Protein AF-A0A968KJE2-F1 (afdb_monomer)

Secondary structure (DSSP, 8-state):
--TT------HHHHHHHHHHHHHSS---S-S----PPPSSS-HHHHHHHHHS----------SSHHHHHHHHHT-

Solvent-accessible surface area (backbone atoms only — not comparable to full-atom values): 5255 Å² total; per-residue (Å²): 132,71,89,88,65,82,79,84,73,52,72,78,57,47,50,53,49,53,50,41,59,74,70,72,47,91,74,76,90,65,99,74,85,89,80,89,72,75,89,70,81,46,72,60,57,57,45,43,67,75,72,45,93,73,90,75,84,85,88,81,71,54,95,49,69,68,41,48,53,53,50,62,73,61,110

Foldseek 3Di:
DDPPDDDPDDLVVLLVVVCCVVPVDCPDDDPDDDDDDDDAQDSNVVSCVVPPPDPDDDQDFDPDPVRVVRSVVND

Radius of gyration: 14.74 Å; Cα contacts (8 Å, |Δi|>4): 33; chains: 1; bounding box: 32×36×32 Å

pLDDT: mean 80.81, std 12.01, range [44.0, 95.0]

Mean predicted aligned error: 7.23 Å

Structure (mmCIF, N/CA/C/O backbone):
data_AF-A0A968KJE2-F1
#
_entry.id   AF-A0A968KJE2-F1
#
loop_
_atom_site.group_PDB
_atom_site.id
_atom_site.type_symbol
_atom_site.label_atom_id
_atom_site.label_alt_id
_atom_site.label_comp_id
_atom_site.label_asym_id
_atom_site.label_entity_id
_atom_site.label_seq_id
_atom_site.pdbx_PDB_ins_code
_atom_site.Cartn_x
_atom_site.Cartn_y
_atom_site.Cartn_z
_atom_site.occupancy
_atom_site.B_iso_or_equiv
_atom_site.auth_seq_id
_atom_site.auth_comp_id
_atom_site.auth_asym_id
_atom_site.auth_atom_id
_atom_site.pdbx_PDB_model_num
ATOM 1 N N . SER A 1 1 ? -10.510 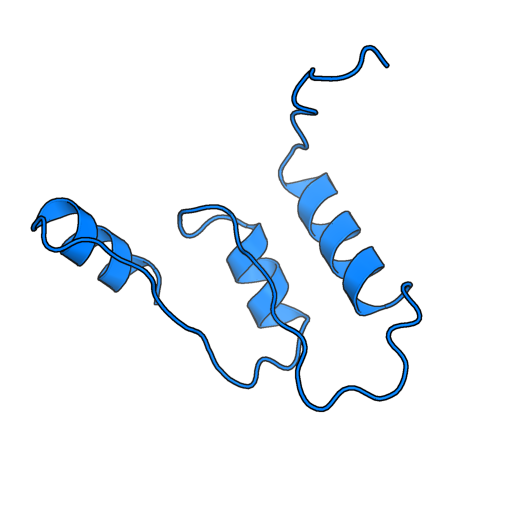25.777 -0.050 1.00 52.00 1 SER A N 1
ATOM 2 C CA . SER A 1 1 ? -9.420 25.422 -0.984 1.00 52.00 1 SER A CA 1
ATOM 3 C C . SER A 1 1 ? -9.981 25.462 -2.398 1.00 52.00 1 SER A C 1
ATOM 5 O O . SER A 1 1 ? -11.160 25.176 -2.557 1.00 52.00 1 SER A O 1
ATOM 7 N N . LYS A 1 2 ? -9.207 25.887 -3.408 1.00 44.25 2 LYS A N 1
ATOM 8 C CA . LYS A 1 2 ? -9.649 25.791 -4.812 1.00 44.25 2 LYS A CA 1
ATOM 9 C C . LYS A 1 2 ? -9.646 24.317 -5.226 1.00 44.25 2 LYS A C 1
ATOM 11 O O . LYS A 1 2 ? -8.672 23.621 -4.937 1.00 44.25 2 LYS A O 1
ATOM 16 N N . GLU A 1 3 ? -10.714 23.864 -5.872 1.00 44.00 3 GLU A N 1
ATOM 17 C CA . GLU A 1 3 ? -10.799 22.527 -6.466 1.00 44.00 3 GLU A CA 1
ATOM 18 C C . GLU A 1 3 ? -9.610 22.299 -7.416 1.00 44.00 3 GLU A C 1
ATOM 20 O O . GLU A 1 3 ? -9.250 23.178 -8.199 1.00 44.00 3 GLU A O 1
ATOM 25 N N . GLY A 1 4 ? -8.955 21.141 -7.299 1.00 60.22 4 GLY A N 1
ATOM 26 C CA . GLY A 1 4 ? -7.874 20.721 -8.197 1.00 60.22 4 GLY A CA 1
ATOM 27 C C . GLY A 1 4 ? -6.442 21.076 -7.779 1.00 60.22 4 GLY A C 1
ATOM 28 O O . GLY A 1 4 ? -5.515 20.717 -8.501 1.00 60.22 4 GLY A O 1
ATOM 29 N N . GLN A 1 5 ? -6.207 21.731 -6.635 1.00 62.03 5 GLN A N 1
ATOM 30 C CA . GLN A 1 5 ? -4.837 21.843 -6.117 1.00 62.03 5 GLN A CA 1
ATOM 31 C C . GLN A 1 5 ? -4.441 20.563 -5.367 1.00 62.03 5 GLN A C 1
ATOM 33 O O . GLN A 1 5 ? -5.117 20.215 -4.395 1.00 62.03 5 GLN A O 1
ATOM 38 N N . PRO A 1 6 ? -3.354 19.873 -5.769 1.00 53.47 6 PRO A N 1
ATOM 39 C CA . PRO A 1 6 ? -2.871 18.720 -5.032 1.00 53.47 6 PRO A CA 1
ATOM 40 C C . PRO A 1 6 ? -2.429 19.176 -3.646 1.00 53.47 6 PRO A C 1
ATOM 42 O O . PRO A 1 6 ? -1.518 19.995 -3.496 1.00 53.47 6 PRO A O 1
ATOM 45 N N . LEU A 1 7 ? -3.093 18.651 -2.618 1.00 68.50 7 LEU A N 1
ATOM 46 C CA . LEU A 1 7 ? -2.646 18.835 -1.250 1.00 68.50 7 LEU A CA 1
ATOM 47 C C . LEU A 1 7 ? -1.356 18.021 -1.094 1.00 68.50 7 LEU A C 1
ATOM 49 O O . LEU A 1 7 ? -1.393 16.794 -1.047 1.00 68.50 7 LEU A O 1
ATOM 53 N N . MET A 1 8 ? -0.204 18.691 -1.048 1.00 60.62 8 MET A N 1
ATOM 54 C CA . MET A 1 8 ? 1.060 18.029 -0.720 1.00 60.62 8 MET A CA 1
ATOM 55 C C . MET A 1 8 ? 1.060 17.661 0.767 1.00 60.62 8 MET A C 1
ATOM 57 O O . MET A 1 8 ? 1.521 18.417 1.623 1.00 60.62 8 MET A O 1
ATOM 61 N N . LEU A 1 9 ? 0.503 16.494 1.080 1.00 62.47 9 LEU A N 1
ATOM 62 C CA . LEU A 1 9 ? 0.553 15.910 2.413 1.00 62.47 9 LEU A CA 1
ATOM 63 C C . LEU A 1 9 ? 1.980 15.412 2.678 1.00 62.47 9 LEU A C 1
ATOM 65 O O . LEU A 1 9 ? 2.515 14.591 1.939 1.00 62.47 9 LEU A O 1
ATOM 69 N N . ARG A 1 10 ? 2.623 15.938 3.726 1.00 69.25 10 ARG A N 1
ATOM 70 C CA . ARG A 1 10 ? 3.963 15.494 4.146 1.00 69.25 10 ARG A CA 1
ATOM 71 C C . ARG A 1 10 ? 3.880 14.122 4.831 1.00 69.25 10 ARG A C 1
ATOM 73 O O . ARG A 1 10 ? 2.896 13.853 5.517 1.00 69.25 10 ARG A O 1
ATOM 80 N N . GLY A 1 11 ? 4.938 13.312 4.715 1.00 67.38 11 GLY A N 1
ATOM 81 C CA . GLY A 1 11 ? 5.018 11.924 5.215 1.00 67.38 11 GLY A CA 1
ATOM 82 C C . GLY A 1 11 ? 4.394 11.663 6.599 1.00 67.38 11 GLY A C 1
ATOM 83 O O . GLY A 1 11 ? 3.528 10.794 6.698 1.00 67.38 11 GLY A O 1
ATOM 84 N N . PRO A 1 12 ? 4.699 12.460 7.647 1.00 64.69 12 PRO A N 1
ATOM 85 C CA . PRO A 1 12 ? 4.129 12.256 8.984 1.00 64.69 12 PRO A CA 1
ATOM 86 C C . PRO A 1 12 ? 2.603 12.417 9.060 1.00 64.69 12 PRO A C 1
ATOM 88 O O . PRO A 1 12 ? 1.951 11.741 9.851 1.00 64.69 12 PRO A O 1
ATOM 91 N N . MET A 1 13 ? 2.013 13.290 8.236 1.00 72.56 13 MET A N 1
ATOM 92 C CA . MET A 1 13 ? 0.554 13.459 8.190 1.00 72.56 13 MET A CA 1
ATOM 93 C C . MET A 1 13 ? -0.125 12.285 7.483 1.00 72.56 13 MET A C 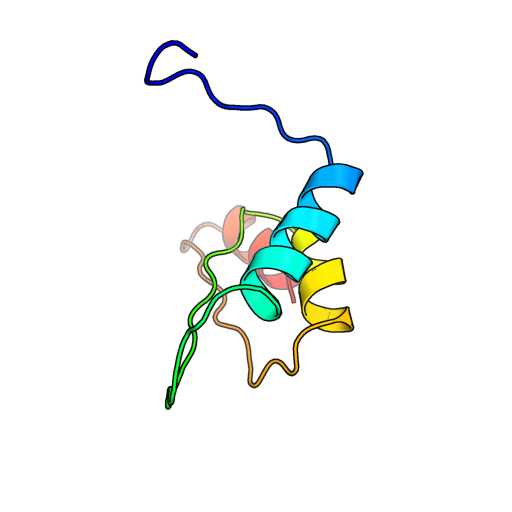1
ATOM 95 O O . MET A 1 13 ? -1.255 11.933 7.809 1.00 72.56 13 MET A O 1
ATOM 99 N N . LEU A 1 14 ? 0.576 11.656 6.541 1.00 75.81 14 LEU A N 1
ATO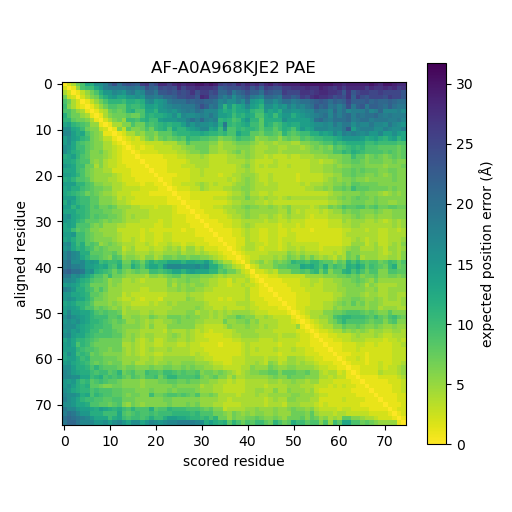M 100 C CA . LEU A 1 14 ? 0.046 10.575 5.722 1.00 75.81 14 LEU A CA 1
ATOM 101 C C . LEU A 1 14 ? -0.208 9.313 6.560 1.00 75.81 14 LEU A C 1
ATOM 103 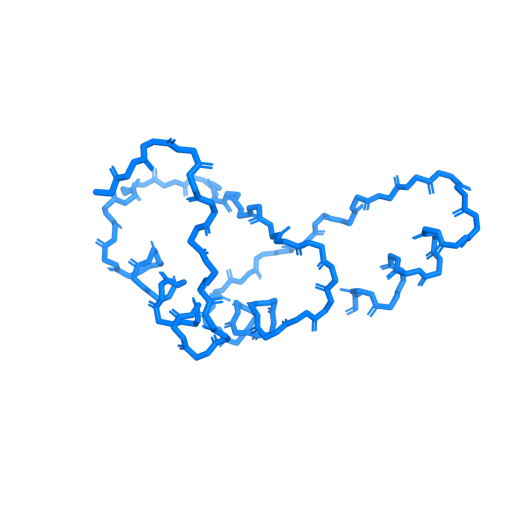O O . LEU A 1 14 ? -1.270 8.710 6.448 1.00 75.81 14 LEU A O 1
ATOM 107 N N . GLY A 1 15 ? 0.699 8.981 7.486 1.00 77.44 15 GLY A N 1
ATOM 108 C CA . GLY A 1 15 ? 0.497 7.877 8.432 1.00 77.44 15 GLY A CA 1
ATOM 109 C C . GLY A 1 15 ? -0.706 8.080 9.365 1.00 77.44 15 GLY A C 1
ATOM 110 O O . GLY A 1 15 ? -1.444 7.133 9.640 1.00 77.44 15 GLY A O 1
ATOM 111 N N . GLY A 1 16 ? -0.948 9.321 9.805 1.00 80.50 16 GLY A N 1
ATOM 112 C CA . GLY A 1 16 ? -2.129 9.674 10.603 1.00 80.50 16 GLY A CA 1
ATOM 113 C C . GLY A 1 16 ? -3.436 9.516 9.821 1.00 80.50 16 GLY A C 1
ATOM 114 O O . GLY A 1 16 ? -4.408 8.978 10.344 1.00 80.50 16 GLY A O 1
ATOM 115 N N . ILE A 1 17 ? -3.436 9.907 8.546 1.00 81.75 17 ILE A N 1
ATOM 116 C CA . ILE A 1 17 ? -4.589 9.747 7.651 1.00 81.75 17 ILE A CA 1
ATOM 117 C C . ILE A 1 17 ? -4.899 8.266 7.405 1.00 81.75 17 ILE A C 1
ATOM 119 O O . ILE A 1 17 ? -6.058 7.873 7.485 1.00 81.75 17 ILE A O 1
ATOM 123 N N . ILE A 1 18 ? -3.885 7.423 7.176 1.00 83.44 18 ILE A N 1
ATOM 124 C CA . ILE A 1 18 ? -4.078 5.968 7.027 1.00 83.44 18 ILE A CA 1
ATOM 125 C C . ILE A 1 18 ? -4.729 5.386 8.284 1.00 83.44 18 ILE A C 1
ATOM 127 O O . ILE A 1 18 ? -5.691 4.630 8.186 1.00 83.44 18 ILE A O 1
ATOM 131 N N . GLN A 1 19 ? -4.250 5.767 9.472 1.00 83.44 19 GLN A N 1
ATOM 132 C CA . GLN A 1 19 ? -4.852 5.315 10.725 1.00 83.44 19 GLN A CA 1
ATOM 133 C C . GLN A 1 19 ? -6.312 5.765 10.845 1.00 83.44 19 GLN A C 1
ATOM 135 O O . GLN A 1 19 ? -7.161 4.970 11.239 1.00 83.44 19 GLN A O 1
ATOM 140 N N . GLN A 1 20 ? -6.615 7.009 10.470 1.00 87.19 20 GLN A N 1
ATOM 141 C CA . GLN A 1 20 ? -7.983 7.511 10.461 1.00 87.19 20 GLN A CA 1
ATOM 142 C C . GLN A 1 20 ? -8.876 6.710 9.502 1.00 87.19 20 GLN A C 1
ATOM 144 O O . GLN A 1 20 ? -9.988 6.363 9.880 1.00 87.19 20 GLN A O 1
ATOM 149 N N . PHE A 1 21 ? -8.397 6.358 8.307 1.00 88.56 21 PHE A N 1
ATOM 150 C CA . PHE A 1 21 ? -9.156 5.514 7.379 1.00 88.56 21 PHE A CA 1
ATOM 151 C C . PHE A 1 21 ? -9.386 4.098 7.911 1.00 88.56 21 PHE A C 1
ATOM 153 O O . PHE A 1 21 ? -10.466 3.551 7.721 1.00 88.56 21 PHE A O 1
ATOM 160 N N . LEU A 1 22 ? -8.401 3.505 8.584 1.00 86.81 22 LEU A N 1
ATOM 161 C CA . LEU A 1 22 ? -8.515 2.141 9.106 1.00 86.81 22 LEU A CA 1
ATOM 162 C C . LEU A 1 22 ? -9.364 2.045 10.379 1.00 86.81 22 LEU A C 1
ATOM 164 O O . LEU A 1 22 ? -9.971 1.007 10.612 1.00 86.81 22 LEU A O 1
ATOM 168 N N . GLN A 1 23 ? -9.372 3.083 11.222 1.00 86.94 23 GLN A N 1
ATOM 169 C CA . GLN A 1 23 ? -9.976 3.015 12.561 1.00 86.94 23 GLN A CA 1
ATOM 170 C C . GLN A 1 23 ? -11.211 3.900 12.739 1.00 86.94 23 GLN A C 1
ATOM 172 O O . GLN A 1 23 ? -12.064 3.581 13.560 1.00 86.94 23 GLN A O 1
ATOM 177 N N . ASN A 1 24 ? -11.310 5.005 11.997 1.00 90.19 24 ASN A N 1
ATOM 178 C CA . ASN A 1 24 ? -12.321 6.045 12.221 1.00 90.19 24 ASN A CA 1
ATOM 179 C C . ASN A 1 24 ? -13.311 6.167 11.052 1.00 90.19 24 ASN A C 1
ATOM 181 O O . ASN A 1 24 ? -14.007 7.177 10.940 1.00 90.19 24 ASN A O 1
ATOM 185 N N . VAL A 1 25 ? -13.352 5.168 10.169 1.00 92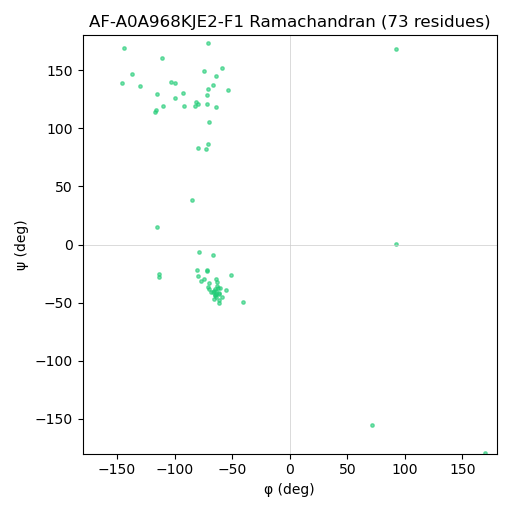.62 25 VAL A N 1
ATOM 186 C CA . VAL A 1 25 ? -14.344 5.050 9.098 1.00 92.62 25 VAL A CA 1
ATOM 187 C C . VAL A 1 25 ? -15.189 3.812 9.364 1.00 92.62 25 VAL A C 1
ATOM 189 O O . VAL A 1 25 ? -14.663 2.725 9.595 1.00 92.62 25 VAL A O 1
ATOM 192 N N . GLU A 1 26 ? -16.508 3.982 9.326 1.00 93.62 26 GLU A N 1
ATOM 193 C CA . GLU A 1 26 ? -17.468 2.891 9.480 1.00 93.62 26 GLU A CA 1
ATOM 194 C C . GLU A 1 26 ? -17.604 2.123 8.160 1.00 93.62 26 GLU A C 1
ATOM 196 O O . GLU A 1 26 ? -18.494 2.380 7.354 1.00 93.62 26 GLU A O 1
ATOM 201 N N . TRP A 1 27 ? -16.686 1.185 7.926 1.00 92.06 27 TRP A N 1
ATOM 202 C CA . TRP A 1 27 ? -16.712 0.311 6.749 1.00 92.06 27 TRP A CA 1
ATOM 203 C C . TRP A 1 27 ? -17.828 -0.744 6.796 1.00 92.06 27 TRP A C 1
ATOM 205 O O . TRP A 1 27 ? -18.252 -1.229 5.749 1.00 92.06 27 TRP A O 1
ATOM 215 N N . GLY A 1 28 ? -18.311 -1.081 7.997 1.00 92.44 28 GLY A N 1
ATOM 216 C CA . GLY A 1 28 ? -19.265 -2.168 8.216 1.00 92.44 28 GLY A CA 1
ATOM 217 C C . GLY A 1 28 ? -18.634 -3.550 8.027 1.00 92.44 28 GLY A C 1
ATOM 218 O O . GLY A 1 28 ? -17.426 -3.723 8.185 1.00 92.44 28 GLY A O 1
ATOM 219 N N . GLU A 1 29 ? -19.466 -4.533 7.696 1.00 94.50 29 GLU A N 1
ATOM 220 C CA . GLU A 1 29 ? -19.016 -5.885 7.358 1.00 94.50 29 GLU A CA 1
ATOM 221 C C . GLU A 1 29 ? -18.511 -5.905 5.911 1.00 94.50 29 GLU A C 1
ATOM 223 O O . GLU A 1 29 ? -19.256 -5.586 4.982 1.00 94.50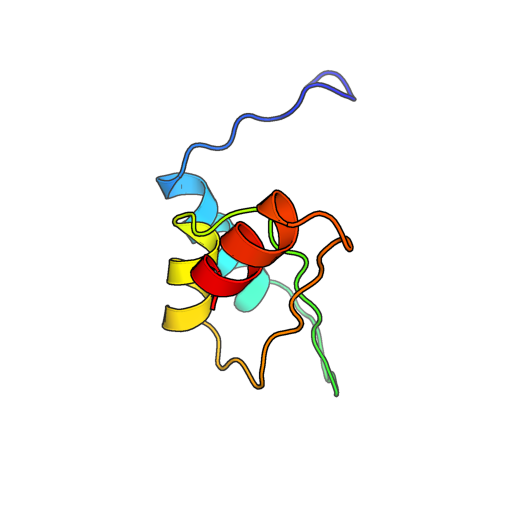 29 GLU A O 1
ATOM 228 N N . LEU A 1 30 ? -17.247 -6.282 5.719 1.00 92.19 30 LEU A N 1
ATOM 229 C CA . LEU A 1 30 ? -16.620 -6.400 4.406 1.00 92.19 30 LEU A CA 1
ATOM 230 C C . LEU A 1 30 ? -15.925 -7.752 4.281 1.00 92.19 30 LEU A C 1
ATOM 232 O O . LEU A 1 30 ? -15.159 -8.138 5.161 1.00 92.19 30 LEU A O 1
ATOM 236 N N . ASP A 1 31 ? -16.099 -8.408 3.134 1.00 92.88 31 ASP A N 1
ATOM 237 C CA . ASP A 1 31 ? -15.263 -9.555 2.762 1.00 92.88 31 ASP A CA 1
ATOM 238 C C . ASP A 1 31 ? -13.837 -9.102 2.404 1.00 92.88 31 ASP A C 1
ATOM 240 O O . ASP A 1 31 ? -12.855 -9.776 2.714 1.00 92.88 31 ASP A O 1
ATOM 244 N N . TYR A 1 32 ? -13.722 -7.935 1.752 1.00 91.75 32 TYR A N 1
ATOM 245 C CA . TYR A 1 32 ? -12.458 -7.370 1.286 1.00 91.75 32 TYR A CA 1
ATOM 246 C C . TYR A 1 32 ? -12.448 -5.841 1.374 1.00 91.75 32 TYR A C 1
ATOM 248 O O . TYR A 1 32 ? -13.403 -5.175 0.979 1.00 91.75 32 TYR A O 1
ATOM 256 N N . LEU A 1 33 ? -11.311 -5.287 1.802 1.00 91.38 33 LEU A N 1
ATOM 257 C CA . LEU A 1 33 ? -10.993 -3.862 1.717 1.00 91.38 33 LEU A CA 1
ATOM 258 C C . LEU A 1 33 ? -9.768 -3.684 0.814 1.00 91.38 33 LEU A C 1
ATOM 260 O O . LEU A 1 33 ? -8.672 -4.133 1.150 1.00 91.38 33 LEU A O 1
ATOM 264 N N . ILE A 1 34 ? -9.956 -3.040 -0.339 1.00 91.19 34 ILE A N 1
ATOM 265 C CA . ILE A 1 34 ? -8.874 -2.747 -1.286 1.00 91.19 34 ILE A CA 1
ATOM 266 C C . ILE A 1 34 ? -8.313 -1.363 -0.974 1.00 91.19 34 ILE A C 1
ATOM 268 O O . ILE A 1 34 ? -9.061 -0.393 -0.865 1.00 91.19 34 ILE A O 1
ATOM 272 N N . ILE A 1 35 ? -6.990 -1.274 -0.861 1.00 88.06 35 ILE A N 1
ATOM 273 C CA . ILE A 1 35 ? -6.279 -0.026 -0.589 1.00 88.06 35 ILE A CA 1
ATOM 274 C C . ILE A 1 35 ? -5.392 0.281 -1.790 1.00 88.06 35 ILE A C 1
ATOM 276 O O . ILE A 1 35 ? -4.470 -0.478 -2.086 1.00 88.06 35 ILE A O 1
ATOM 280 N N . ASP A 1 36 ? -5.678 1.391 -2.469 1.00 87.44 36 ASP A N 1
ATOM 281 C CA . ASP A 1 36 ? -4.828 1.899 -3.542 1.00 87.44 36 ASP A CA 1
ATOM 282 C C . ASP A 1 36 ? -3.672 2.702 -2.942 1.00 87.44 36 ASP A C 1
ATOM 284 O O . ASP A 1 36 ? -3.868 3.680 -2.213 1.00 87.44 36 ASP A O 1
ATOM 288 N N . LEU A 1 37 ? -2.454 2.239 -3.201 1.00 82.38 37 LEU A N 1
ATOM 289 C CA . LEU A 1 37 ? -1.239 2.810 -2.644 1.00 82.38 37 LEU A CA 1
ATOM 290 C C . LEU A 1 37 ? -0.579 3.721 -3.683 1.00 82.38 37 LEU A C 1
ATOM 292 O O . LEU A 1 37 ? -0.481 3.341 -4.850 1.00 82.38 37 LEU A O 1
ATOM 296 N N . PRO A 1 38 ? -0.046 4.893 -3.283 1.00 77.44 38 PRO A N 1
ATOM 297 C CA . PRO A 1 38 ? 0.799 5.671 -4.178 1.00 77.44 38 PRO A CA 1
ATOM 298 C C . PRO A 1 38 ? 2.018 4.834 -4.615 1.00 77.44 38 PRO A C 1
ATOM 300 O O . PRO A 1 38 ? 2.463 3.956 -3.866 1.00 77.44 38 PRO A O 1
ATOM 303 N N . PRO A 1 39 ? 2.583 5.096 -5.807 1.00 75.94 39 PRO A N 1
ATOM 304 C CA . PRO A 1 39 ? 3.700 4.316 -6.327 1.00 75.94 39 PRO A CA 1
ATOM 305 C C . PRO A 1 39 ? 4.961 4.460 -5.459 1.00 75.94 39 PRO A C 1
ATOM 307 O O . PRO A 1 39 ? 5.266 5.543 -4.957 1.00 75.94 39 PRO A O 1
ATOM 310 N N . GLY A 1 40 ? 5.735 3.373 -5.358 1.00 72.38 40 GLY A N 1
ATOM 311 C CA . GLY A 1 40 ? 7.020 3.317 -4.649 1.00 72.38 40 GLY A CA 1
ATOM 312 C C . GLY A 1 40 ? 6.931 2.884 -3.179 1.00 72.38 40 GLY A C 1
ATOM 313 O O . GLY A 1 40 ? 5.861 2.855 -2.588 1.00 72.38 40 GLY A O 1
ATOM 314 N N . THR A 1 41 ? 8.079 2.582 -2.569 1.00 65.50 41 THR A N 1
ATOM 315 C CA . THR A 1 41 ? 8.221 2.006 -1.212 1.00 65.50 41 THR A CA 1
ATOM 316 C C . THR A 1 41 ? 8.215 3.044 -0.087 1.00 65.50 41 THR A C 1
ATOM 318 O O . THR A 1 41 ? 9.017 2.980 0.845 1.00 65.50 41 THR A O 1
ATOM 321 N N . GLY A 1 42 ? 7.378 4.073 -0.210 1.00 72.06 42 GLY A N 1
ATOM 322 C CA . GLY A 1 42 ? 7.356 5.183 0.744 1.00 72.06 42 GLY A CA 1
ATOM 323 C C . GLY A 1 42 ? 6.783 4.808 2.116 1.00 72.06 42 GLY A C 1
ATOM 324 O O . GLY A 1 42 ? 6.198 3.740 2.304 1.00 72.06 42 GLY A O 1
ATOM 325 N N . ASP A 1 43 ? 6.865 5.750 3.059 1.00 75.06 43 ASP A N 1
ATOM 326 C CA . ASP A 1 43 ? 6.398 5.608 4.450 1.00 75.06 43 ASP A CA 1
ATOM 327 C C . ASP A 1 43 ? 4.947 5.106 4.584 1.00 75.06 43 ASP A C 1
ATOM 329 O O . ASP A 1 43 ? 4.599 4.478 5.582 1.00 75.06 43 ASP A O 1
ATOM 333 N N . VAL A 1 44 ? 4.093 5.354 3.582 1.00 78.75 44 VAL A N 1
ATOM 334 C CA . VAL A 1 44 ? 2.698 4.874 3.520 1.00 78.75 44 VAL A CA 1
ATOM 335 C C . VAL A 1 44 ? 2.637 3.359 3.508 1.00 78.75 44 VAL A C 1
ATOM 337 O O . VAL A 1 44 ? 1.897 2.778 4.297 1.00 78.75 44 VAL A O 1
ATOM 340 N N . GLN A 1 45 ? 3.408 2.725 2.621 1.00 78.75 45 GLN A N 1
ATOM 341 C CA . GLN A 1 45 ? 3.385 1.277 2.456 1.00 78.75 45 GLN A CA 1
ATOM 342 C C . GLN A 1 45 ? 3.897 0.600 3.730 1.00 78.75 45 GLN A C 1
ATOM 344 O O . GLN A 1 45 ? 3.253 -0.312 4.240 1.00 78.75 45 GLN A O 1
ATOM 349 N N . LEU A 1 46 ? 4.986 1.12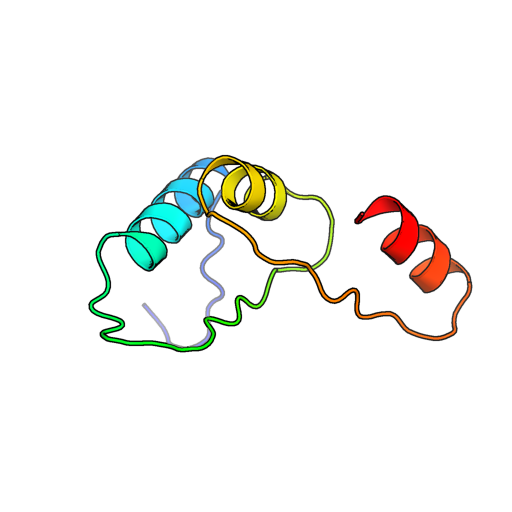1 4.308 1.00 79.88 46 LEU A N 1
ATOM 350 C CA . LEU A 1 46 ? 5.537 0.636 5.575 1.00 79.88 46 LEU A CA 1
ATOM 351 C C . LEU A 1 46 ? 4.575 0.840 6.756 1.00 79.88 46 LEU A C 1
ATOM 353 O O . LEU A 1 46 ? 4.399 -0.044 7.588 1.00 79.88 46 LEU A O 1
ATOM 357 N N . THR A 1 47 ? 3.928 2.003 6.839 1.00 80.25 47 THR A N 1
ATOM 358 C CA . THR A 1 47 ? 2.943 2.270 7.895 1.00 80.25 47 THR A CA 1
ATOM 359 C C . THR A 1 47 ? 1.743 1.336 7.764 1.00 80.25 47 THR A C 1
ATOM 361 O O . THR A 1 47 ? 1.242 0.843 8.774 1.00 80.25 47 THR A O 1
ATOM 364 N N . LEU A 1 48 ? 1.287 1.071 6.536 1.00 83.75 48 LEU A N 1
ATOM 365 C CA . LEU A 1 48 ? 0.164 0.177 6.286 1.00 83.75 48 LEU A CA 1
ATOM 366 C C . LEU A 1 48 ? 0.499 -1.266 6.681 1.00 83.75 48 LEU A C 1
ATOM 368 O O . LEU A 1 48 ? -0.284 -1.878 7.403 1.00 83.75 48 LEU A O 1
ATOM 372 N N . THR A 1 49 ? 1.668 -1.783 6.288 1.00 82.88 49 THR A N 1
ATOM 373 C CA . THR A 1 49 ? 2.098 -3.147 6.650 1.00 82.88 49 THR A CA 1
ATOM 374 C C . THR A 1 49 ? 2.292 -3.330 8.153 1.00 82.88 49 THR A C 1
ATOM 376 O O . THR A 1 49 ? 2.071 -4.423 8.665 1.00 82.88 49 THR A O 1
ATOM 379 N N . GLN A 1 50 ? 2.659 -2.272 8.882 1.00 83.19 50 GLN A N 1
ATOM 380 C CA . GLN A 1 50 ? 2.804 -2.316 10.340 1.00 83.19 50 GLN A CA 1
ATOM 381 C C . GLN A 1 50 ? 1.479 -2.208 11.104 1.00 83.19 50 GLN A C 1
ATOM 383 O O . GLN A 1 50 ? 1.408 -2.645 12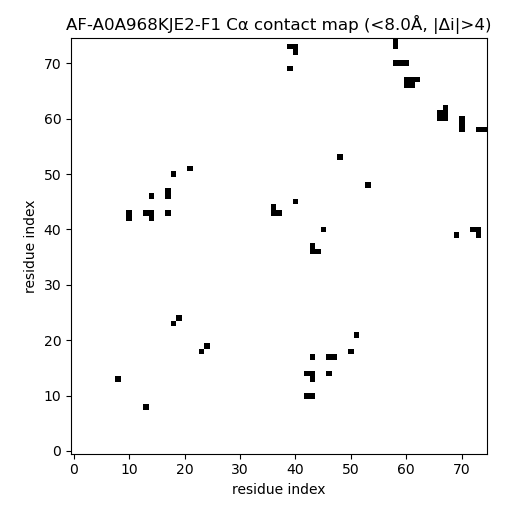.252 1.00 83.19 50 GLN A O 1
ATOM 388 N N . ARG A 1 51 ? 0.455 -1.567 10.527 1.00 82.12 51 ARG A N 1
ATOM 389 C CA . ARG A 1 51 ? -0.764 -1.179 11.260 1.00 82.12 51 ARG A CA 1
ATOM 390 C C . ARG A 1 51 ? -2.027 -1.910 10.827 1.00 82.12 51 ARG A C 1
ATOM 392 O O . ARG A 1 51 ? -2.951 -2.000 11.632 1.00 82.12 51 ARG A O 1
ATOM 399 N N . ALA A 1 52 ? -2.093 -2.397 9.591 1.00 83.31 52 ALA A N 1
ATOM 400 C CA . ALA A 1 52 ? -3.238 -3.136 9.078 1.00 83.31 52 ALA A CA 1
ATOM 401 C C . ALA A 1 52 ? -2.933 -4.643 9.030 1.00 83.31 52 ALA A C 1
ATOM 403 O O . ALA A 1 52 ? -1.840 -5.029 8.611 1.00 83.31 52 ALA A O 1
ATOM 404 N N . PRO A 1 53 ? -3.890 -5.515 9.394 1.00 80.88 53 PRO A N 1
ATOM 405 C CA . PRO A 1 53 ? -3.772 -6.950 9.164 1.00 80.88 53 PRO A CA 1
ATOM 406 C C . PRO A 1 53 ? -3.961 -7.252 7.667 1.00 80.88 53 PRO A C 1
ATOM 408 O O . PRO A 1 53 ? -5.054 -7.583 7.209 1.00 80.88 53 PRO A O 1
ATOM 411 N N . LEU A 1 54 ? -2.898 -7.084 6.879 1.00 85.25 54 LEU A N 1
ATOM 412 C CA . LEU A 1 54 ? -2.932 -7.312 5.436 1.00 85.25 54 LEU A CA 1
ATOM 413 C C . LEU A 1 54 ? -3.031 -8.808 5.124 1.00 85.25 54 LEU A C 1
ATOM 415 O O . LEU A 1 54 ? -2.220 -9.606 5.584 1.00 85.25 54 LEU A O 1
ATOM 419 N N . SER A 1 55 ? -4.002 -9.175 4.287 1.00 90.06 55 SER A N 1
ATOM 420 C CA . SER A 1 55 ? -4.137 -10.549 3.778 1.00 90.06 55 SER A CA 1
ATOM 421 C C . SER A 1 55 ? -3.196 -10.844 2.604 1.00 90.06 55 SER A C 1
ATOM 423 O O . SER A 1 55 ? -2.897 -11.999 2.318 1.00 90.06 55 SER A O 1
ATOM 425 N N . GLY A 1 56 ? -2.731 -9.806 1.909 1.00 88.38 56 GLY A N 1
ATOM 426 C CA . GLY A 1 56 ? -1.841 -9.920 0.759 1.00 88.38 56 GLY A CA 1
ATOM 427 C C . GLY A 1 56 ? -1.685 -8.587 0.032 1.00 88.38 56 GLY A C 1
ATOM 428 O O . GLY A 1 56 ? -2.269 -7.581 0.434 1.00 88.38 56 GLY A O 1
ATOM 429 N N . ALA A 1 57 ? -0.901 -8.593 -1.046 1.00 88.56 57 ALA A N 1
ATOM 430 C CA . ALA A 1 57 ? -0.680 -7.439 -1.910 1.00 88.56 57 ALA A CA 1
ATOM 431 C C . ALA A 1 57 ? -0.731 -7.853 -3.387 1.00 88.56 57 ALA A C 1
ATOM 433 O O . ALA A 1 57 ? -0.316 -8.956 -3.746 1.00 88.56 57 ALA A O 1
ATOM 434 N N . ILE A 1 58 ? -1.224 -6.954 -4.241 1.00 90.50 58 ILE A N 1
ATOM 435 C CA . ILE A 1 58 ? -1.197 -7.103 -5.699 1.00 90.50 58 ILE A CA 1
ATOM 436 C C . ILE A 1 58 ? -0.201 -6.086 -6.246 1.00 90.50 58 ILE A C 1
ATOM 438 O O . ILE A 1 58 ? -0.381 -4.882 -6.077 1.00 90.50 58 ILE A O 1
ATOM 442 N N . VAL A 1 59 ? 0.843 -6.572 -6.915 1.00 88.94 59 VAL A N 1
ATOM 443 C CA . VAL A 1 59 ? 1.850 -5.719 -7.551 1.00 88.94 59 VAL A CA 1
ATOM 444 C C . VAL A 1 59 ? 1.448 -5.466 -8.996 1.00 88.94 59 VAL A C 1
ATOM 446 O O . VAL A 1 59 ? 1.358 -6.396 -9.797 1.00 88.94 59 VAL A O 1
ATOM 449 N N . VAL A 1 60 ? 1.230 -4.198 -9.335 1.00 90.44 60 VAL A N 1
ATOM 450 C CA . VAL A 1 60 ? 0.907 -3.765 -10.697 1.00 90.44 60 VAL A CA 1
ATOM 451 C C . VAL A 1 60 ? 2.172 -3.222 -11.352 1.00 90.44 60 VAL A C 1
ATOM 453 O O . VAL A 1 60 ? 2.836 -2.343 -10.811 1.00 90.44 60 VAL A O 1
ATOM 456 N N . THR A 1 61 ? 2.522 -3.753 -12.522 1.00 92.06 61 THR A N 1
ATOM 457 C CA . THR A 1 61 ? 3.686 -3.307 -13.295 1.00 92.06 61 THR A CA 1
ATOM 458 C C . THR A 1 61 ? 3.401 -3.355 -14.790 1.00 92.06 61 THR A C 1
ATOM 460 O O . THR A 1 61 ? 2.396 -3.911 -15.235 1.00 92.06 61 THR A O 1
ATOM 463 N N . THR A 1 62 ? 4.293 -2.761 -15.570 1.00 94.62 62 THR A N 1
ATOM 464 C CA . THR A 1 62 ? 4.266 -2.786 -17.030 1.00 94.62 62 THR A CA 1
ATOM 465 C C . THR A 1 62 ? 5.432 -3.633 -17.567 1.00 94.62 62 THR A C 1
ATOM 467 O O . THR A 1 62 ? 6.398 -3.863 -16.841 1.00 94.62 62 THR A O 1
ATOM 470 N N . PRO A 1 63 ? 5.389 -4.125 -18.823 1.00 94.69 63 PRO A N 1
ATOM 471 C CA . PRO A 1 63 ? 6.385 -5.085 -19.322 1.00 94.69 63 PRO A CA 1
ATOM 472 C C . PRO A 1 63 ? 7.818 -4.544 -19.475 1.00 94.69 63 PRO A C 1
ATOM 474 O O . PRO A 1 63 ? 8.728 -5.312 -19.777 1.00 94.69 63 PRO A O 1
ATOM 477 N N . GLN A 1 64 ? 8.031 -3.234 -19.330 1.00 95.00 64 GLN A N 1
ATOM 478 C CA . GLN A 1 64 ? 9.344 -2.605 -19.452 1.00 95.00 64 GLN A CA 1
ATOM 479 C C . GLN A 1 64 ? 10.265 -3.050 -18.314 1.00 95.00 64 GLN A C 1
ATOM 481 O O . GLN A 1 64 ? 9.878 -3.066 -17.149 1.00 95.00 64 GLN A O 1
ATOM 486 N N . GLU A 1 65 ? 11.521 -3.339 -18.649 1.00 93.06 65 GLU A N 1
ATOM 487 C CA . GLU A 1 65 ? 12.513 -3.868 -17.707 1.00 93.06 65 GLU A CA 1
ATOM 488 C C . GLU A 1 65 ? 12.693 -2.989 -16.459 1.00 93.06 65 GLU A C 1
ATOM 490 O O . GLU A 1 65 ? 12.758 -3.503 -15.344 1.00 93.06 65 GLU A O 1
ATOM 495 N N . VAL A 1 66 ? 12.670 -1.662 -16.624 1.00 90.19 66 VAL A N 1
ATOM 496 C CA . VAL A 1 66 ? 12.742 -0.704 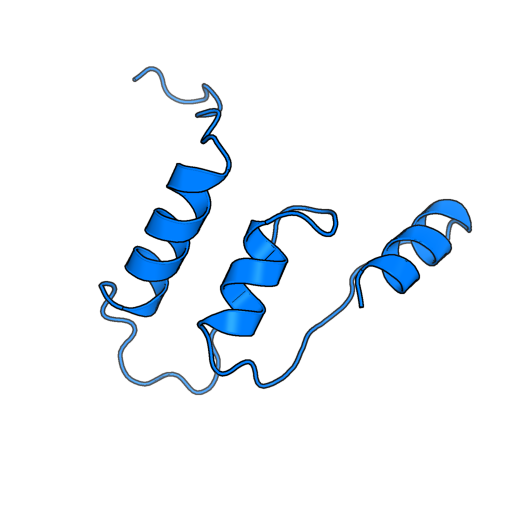-15.507 1.00 90.19 66 VAL A CA 1
ATOM 497 C C . VAL A 1 66 ? 11.558 -0.872 -14.546 1.00 90.19 66 VAL A C 1
ATOM 499 O O . VAL A 1 66 ? 11.763 -1.013 -13.343 1.00 90.19 66 VAL A O 1
ATOM 502 N N . SER A 1 67 ? 10.330 -0.957 -15.067 1.00 89.81 67 SER A N 1
ATOM 503 C CA . SER A 1 67 ? 9.127 -1.172 -14.253 1.00 89.81 67 SER A CA 1
ATOM 504 C C . SER A 1 67 ? 9.151 -2.517 -13.526 1.00 89.81 67 SER A C 1
ATOM 506 O O . SER A 1 67 ? 8.679 -2.620 -12.394 1.00 89.81 67 SER A O 1
ATOM 508 N N . LEU A 1 68 ? 9.707 -3.558 -14.156 1.00 90.19 68 LEU A N 1
ATOM 509 C CA . LEU A 1 68 ? 9.848 -4.880 -13.540 1.00 90.19 68 LEU A CA 1
ATOM 510 C C . LEU A 1 68 ? 10.836 -4.855 -12.369 1.00 90.19 68 LEU A C 1
ATOM 512 O O . LEU A 1 68 ? 10.587 -5.482 -11.339 1.00 90.19 68 LEU A O 1
ATOM 516 N N . ILE A 1 69 ? 11.950 -4.134 -12.514 1.00 88.44 69 ILE A N 1
ATOM 517 C CA . ILE A 1 69 ? 12.941 -3.966 -11.447 1.00 88.44 69 ILE A CA 1
ATOM 518 C C . ILE A 1 69 ? 12.324 -3.215 -10.263 1.00 88.44 69 ILE A C 1
ATOM 520 O O . ILE A 1 69 ? 12.495 -3.642 -9.122 1.00 88.44 69 ILE A O 1
ATOM 524 N N . ASP A 1 70 ? 11.588 -2.134 -10.516 1.00 84.69 70 ASP A N 1
ATOM 525 C CA . ASP A 1 70 ? 10.982 -1.335 -9.448 1.00 84.69 70 ASP A CA 1
ATOM 526 C C . ASP A 1 70 ? 9.835 -2.076 -8.750 1.00 84.69 70 ASP A C 1
ATOM 528 O O . ASP A 1 70 ? 9.750 -2.059 -7.524 1.00 84.69 70 ASP A O 1
ATOM 532 N N . ALA A 1 71 ? 9.028 -2.832 -9.497 1.00 86.38 71 ALA A N 1
ATOM 533 C CA . ALA A 1 71 ? 7.993 -3.695 -8.933 1.00 86.38 71 ALA A CA 1
ATOM 534 C C . ALA A 1 71 ? 8.563 -4.772 -7.997 1.00 86.38 71 ALA A C 1
ATOM 536 O O . ALA A 1 71 ? 7.973 -5.058 -6.961 1.00 86.38 71 ALA A O 1
ATOM 537 N N . ARG A 1 72 ? 9.732 -5.342 -8.325 1.00 83.19 72 ARG A N 1
ATOM 538 C CA . ARG A 1 72 ? 10.414 -6.325 -7.464 1.00 83.19 72 ARG A CA 1
ATOM 539 C C . ARG A 1 72 ? 10.986 -5.719 -6.190 1.00 83.19 72 ARG A C 1
ATOM 541 O O . ARG A 1 72 ? 11.030 -6.410 -5.185 1.00 83.19 72 ARG A O 1
ATOM 548 N N . LYS A 1 73 ? 11.443 -4.465 -6.229 1.00 79.38 73 LYS A N 1
ATOM 549 C CA . LYS A 1 73 ? 11.909 -3.750 -5.027 1.00 79.38 73 LYS A CA 1
ATOM 550 C C . LYS A 1 73 ? 10.757 -3.364 -4.094 1.00 79.38 73 LYS A C 1
ATOM 552 O O . LYS A 1 73 ? 11.007 -3.071 -2.933 1.00 79.38 73 LYS A O 1
ATOM 557 N N . GLY A 1 74 ? 9.538 -3.291 -4.631 1.00 70.81 74 GLY A N 1
ATOM 558 C CA . GLY A 1 74 ? 8.324 -2.892 -3.920 1.00 70.81 74 GLY A CA 1
ATOM 559 C C . GLY A 1 74 ? 7.684 -3.963 -3.036 1.00 70.81 74 GLY A C 1
ATOM 560 O O . GLY A 1 74 ? 6.715 -3.654 -2.347 1.00 70.81 74 GLY A O 1
ATOM 561 N N . VAL A 1 75 ? 8.193 -5.196 -3.084 1.00 68.12 75 VAL A N 1
ATOM 562 C CA . VAL A 1 75 ? 7.753 -6.354 -2.287 1.00 68.12 75 VAL A CA 1
ATOM 563 C C . VAL A 1 75 ? 8.789 -6.636 -1.215 1.00 68.12 75 VAL A C 1
ATOM 565 O O . VAL A 1 75 ? 8.374 -6.882 -0.063 1.00 68.12 75 VAL A O 1
#

Sequence (75 aa):
SKEGQPLMLRGPMLGGIIQQFLQNVEWGELDYLIIDLPPGTGDVQLTLTQRAPLSGAIVVTTPQEVSLIDARKGV